Protein AF-A0A3M1KNM1-F1 (afdb_monomer)

Sequence (134 aa):
IPGDVPLIEPGEVEELLATDPRQHPVVLVPSAAGTGTNALLASPPTIIRPCFEGHSLDAYRRACRAAGIESLVLPLAGFALDVDTIEDLECLARSGNGQRSARVAAEAATESGKDVREHVATQGPAVEQRAVGE

Secondary structure (DSSP, 8-state):
--S--TT--HHHHHHHHTS-TTT-SEEEEEPTTSSSEEEEEESSTTSS----SSSHHHHHHHHHHHTT--EEE---TTTS----SHHHHHHHHHH--SSHHHHHHHHHHHHHHHHHHHHHTT------------

Mean predicted aligned error: 9.65 Å

Foldseek 3Di:
DDPQLQLDDPVVVVVVVPDDCVQAQWEFAAALVRQFTLDIHHVVPVLFDDDGDTSRVVVVVVRCVVSVGHHHYDYDPSSHQGDDDLVSLVVLCVVPDPTPSVVVSVVVVVVVVVVVVVVVVPDDDPPDDDDDDD

pLDDT: mean 84.76, std 19.27, range [35.84, 98.38]

Solvent-accessible surface area (backbone atoms only — not comparable to full-atom values): 7872 Å² total; per-residue (Å²): 104,69,97,46,38,83,54,58,46,73,66,57,53,50,55,63,68,67,54,57,48,89,72,35,25,30,36,38,22,35,24,71,87,64,35,31,59,41,30,70,48,52,51,58,72,76,76,56,84,90,64,91,59,76,56,17,38,58,53,50,54,51,52,29,57,77,70,74,45,51,67,40,80,51,83,44,78,28,38,18,49,58,61,86,49,71,69,37,39,52,51,39,26,70,63,68,52,93,43,70,65,22,51,52,33,36,53,53,53,58,52,56,61,49,56,54,56,61,64,58,68,75,68,73,84,87,77,80,86,81,83,84,82,134

Nearest PDB structures (foldseek):
  7p97-assembly2_BBB  TM=9.184E-01  e=1.918E-05  Mycetohabitans rhizoxinica HKI 454
  2i5e-assembly1_B  TM=9.141E-01  e=1.796E-05  Methanosarcina mazei Go1
  7a3f-assembly2_C  TM=5.254E-01  e=3.955E+00  Homo sapiens

Structure (mmCIF, N/CA/C/O backbone):
data_AF-A0A3M1KNM1-F1
#
_entry.id   AF-A0A3M1KNM1-F1
#
loop_
_atom_site.group_PDB
_atom_site.id
_atom_site.type_symbol
_atom_site.label_atom_id
_atom_site.label_alt_id
_atom_site.label_comp_id
_atom_site.label_asym_id
_atom_site.label_entity_id
_atom_site.label_seq_id
_atom_site.pdbx_PDB_ins_code
_atom_site.Cartn_x
_atom_site.Cartn_y
_atom_site.Cartn_z
_atom_site.occupancy
_atom_site.B_iso_or_equiv
_atom_site.auth_seq_id
_atom_site.auth_comp_id
_atom_site.auth_asym_id
_atom_site.auth_atom_id
_atom_site.pdbx_PDB_model_num
ATOM 1 N N . ILE A 1 1 ? 4.033 -1.615 5.208 1.00 91.75 1 ILE A N 1
ATOM 2 C CA . ILE A 1 1 ? 4.251 -1.297 3.780 1.00 91.75 1 ILE A CA 1
ATOM 3 C C . ILE A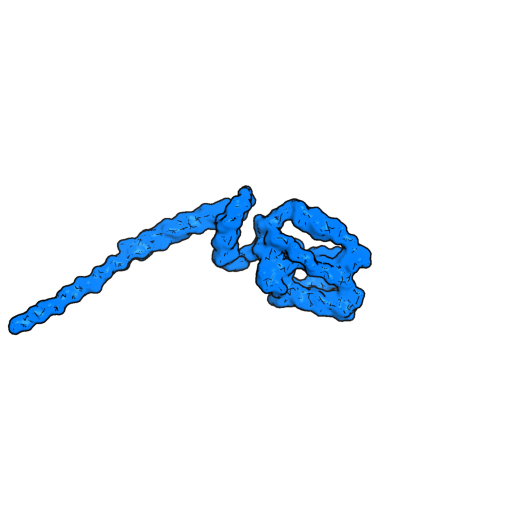 1 1 ? 5.193 -2.370 3.246 1.00 91.75 1 ILE A C 1
ATOM 5 O O . ILE A 1 1 ? 6.153 -2.655 3.965 1.00 91.75 1 ILE A O 1
ATOM 9 N N . PRO A 1 2 ? 4.885 -3.029 2.118 1.00 91.62 2 PRO A N 1
ATOM 10 C CA . PRO A 1 2 ? 5.769 -4.017 1.511 1.00 91.62 2 PRO A CA 1
ATOM 11 C C . PRO A 1 2 ? 6.992 -3.333 0.865 1.00 91.62 2 PRO A C 1
ATOM 13 O O . PRO A 1 2 ? 7.068 -2.107 0.807 1.00 91.62 2 PRO A O 1
ATOM 16 N N . GLY A 1 3 ? 8.011 -4.109 0.490 1.00 92.94 3 GLY A N 1
ATOM 17 C CA . GLY A 1 3 ? 9.304 -3.579 0.021 1.00 92.94 3 GLY A CA 1
ATOM 18 C C . GLY A 1 3 ? 9.399 -3.352 -1.492 1.00 92.94 3 GLY A C 1
ATOM 19 O O . GLY A 1 3 ? 10.425 -2.883 -1.979 1.00 92.94 3 GLY A O 1
ATOM 20 N N . ASP A 1 4 ? 8.349 -3.701 -2.219 1.00 94.06 4 ASP A N 1
ATOM 21 C CA . ASP A 1 4 ? 8.252 -3.887 -3.671 1.00 94.06 4 ASP A CA 1
ATOM 22 C C . ASP A 1 4 ? 7.260 -2.914 -4.325 1.00 94.06 4 ASP A C 1
ATOM 24 O O . ASP A 1 4 ? 6.822 -3.133 -5.449 1.00 94.06 4 ASP A O 1
ATOM 28 N N . VAL A 1 5 ? 6.952 -1.811 -3.643 1.00 94.44 5 VAL A N 1
ATOM 29 C CA . VAL A 1 5 ? 6.055 -0.731 -4.085 1.00 94.44 5 VAL A CA 1
ATOM 30 C C . VAL A 1 5 ? 6.871 0.525 -4.421 1.00 94.44 5 VAL A C 1
ATOM 32 O O . VAL A 1 5 ? 6.923 1.484 -3.648 1.00 94.44 5 VAL A O 1
ATOM 35 N N . PRO A 1 6 ? 7.597 0.531 -5.554 1.00 94.38 6 PRO A N 1
ATOM 36 C CA . PRO A 1 6 ? 8.612 1.533 -5.863 1.00 94.38 6 PRO A CA 1
ATOM 37 C C . PRO A 1 6 ? 8.042 2.867 -6.346 1.00 94.38 6 PRO A C 1
ATOM 39 O O . PRO A 1 6 ? 8.823 3.721 -6.739 1.00 94.38 6 PRO A O 1
ATOM 42 N N . LEU A 1 7 ? 6.721 3.042 -6.418 1.00 95.00 7 LEU A N 1
ATOM 43 C CA . LEU A 1 7 ? 6.118 4.295 -6.877 1.00 95.00 7 LEU A CA 1
ATOM 44 C C . LEU A 1 7 ? 5.661 5.197 -5.723 1.00 95.00 7 LEU A C 1
ATOM 46 O O . LEU A 1 7 ? 5.221 6.307 -6.005 1.00 95.00 7 LEU A O 1
ATOM 50 N N . ILE A 1 8 ? 5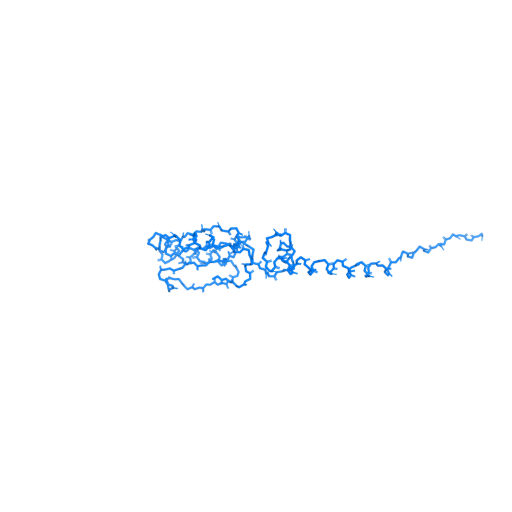.795 4.762 -4.462 1.00 94.75 8 ILE A N 1
ATOM 51 C CA . ILE A 1 8 ? 5.363 5.536 -3.288 1.00 94.75 8 ILE A CA 1
ATOM 52 C C . ILE A 1 8 ? 6.023 6.912 -3.275 1.00 94.75 8 ILE A C 1
ATOM 54 O O . ILE A 1 8 ? 7.249 7.033 -3.387 1.00 94.75 8 ILE A O 1
ATOM 58 N N . GLU A 1 9 ? 5.213 7.941 -3.042 1.00 94.06 9 GLU A N 1
ATOM 59 C CA . GLU A 1 9 ? 5.693 9.296 -2.796 1.00 94.06 9 GLU A CA 1
ATOM 60 C C . GLU A 1 9 ? 5.615 9.675 -1.306 1.00 94.06 9 GLU A C 1
ATOM 62 O O . GLU A 1 9 ? 4.709 9.236 -0.592 1.00 94.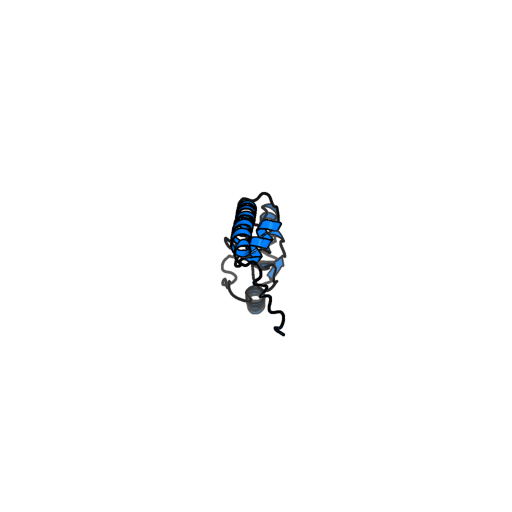06 9 GLU A O 1
ATOM 67 N N . PRO A 1 10 ? 6.522 10.536 -0.800 1.00 95.19 10 PRO A N 1
ATOM 68 C CA . PRO A 1 10 ? 6.465 11.003 0.587 1.00 95.19 10 PRO A CA 1
ATOM 69 C C . PRO A 1 10 ? 5.113 11.622 0.970 1.00 95.19 10 PRO A C 1
ATOM 71 O O . PRO A 1 10 ? 4.614 11.358 2.061 1.00 95.19 10 PRO A O 1
ATOM 74 N N . GLY A 1 11 ? 4.492 12.381 0.059 1.00 97.56 11 GLY A N 1
ATOM 75 C CA . GLY A 1 11 ? 3.186 13.006 0.290 1.00 97.56 11 GLY A CA 1
ATOM 76 C C . GLY A 1 11 ? 2.058 11.994 0.508 1.00 97.56 11 GLY A C 1
ATOM 77 O O . GLY A 1 11 ? 1.165 12.242 1.308 1.00 97.56 11 GLY A O 1
ATOM 78 N N . GLU A 1 12 ? 2.127 10.818 -0.118 1.00 97.38 12 GLU A N 1
ATOM 79 C CA . GLU A 1 12 ? 1.142 9.751 0.094 1.00 97.38 12 GLU A CA 1
ATOM 80 C C . GLU A 1 12 ? 1.314 9.085 1.464 1.00 97.38 12 GLU A C 1
ATOM 82 O O . GLU A 1 12 ? 0.341 8.680 2.100 1.00 97.38 12 GLU A O 1
ATOM 87 N N . VAL A 1 13 ? 2.554 8.991 1.959 1.00 97.44 13 VAL A N 1
ATOM 88 C CA . VAL A 1 13 ? 2.819 8.528 3.329 1.00 97.44 13 VAL A CA 1
ATOM 89 C C . VAL A 1 13 ? 2.279 9.539 4.340 1.00 97.44 13 VAL A C 1
ATOM 91 O O . VAL A 1 13 ? 1.669 9.142 5.332 1.00 97.44 13 VAL A O 1
ATOM 94 N N . GLU A 1 14 ? 2.469 10.835 4.088 1.00 98.12 14 GLU A N 1
ATOM 95 C CA . GLU A 1 14 ? 1.890 11.905 4.907 1.00 98.12 14 GLU A CA 1
ATOM 96 C C . GLU A 1 14 ? 0.356 11.859 4.893 1.00 98.12 14 GLU A C 1
ATOM 98 O O . GLU A 1 14 ? -0.257 11.934 5.957 1.00 98.12 14 GLU A O 1
ATOM 103 N N . GLU A 1 15 ? -0.262 11.657 3.727 1.00 97.94 15 GLU A N 1
ATOM 104 C CA . GLU A 1 15 ? -1.713 11.502 3.581 1.00 97.94 15 GLU A CA 1
ATOM 105 C C . GLU A 1 15 ? -2.238 10.299 4.376 1.00 97.94 15 GLU A C 1
ATOM 107 O O . GLU A 1 15 ? -3.190 10.432 5.147 1.00 97.94 15 GLU A O 1
ATOM 112 N N . LEU A 1 16 ? -1.573 9.142 4.274 1.00 97.56 16 LEU A N 1
ATOM 113 C CA . LEU A 1 16 ? -1.921 7.955 5.055 1.00 97.56 16 LEU A CA 1
ATOM 114 C C . LEU A 1 16 ? -1.858 8.243 6.565 1.00 97.56 16 LEU A C 1
ATOM 116 O O . LEU A 1 16 ? -2.787 7.899 7.302 1.00 97.56 16 LEU A O 1
ATOM 120 N N . LEU A 1 17 ? -0.790 8.904 7.024 1.00 97.00 17 LEU A N 1
ATOM 121 C CA . LEU A 1 17 ? -0.574 9.251 8.433 1.00 97.00 17 LEU A CA 1
ATOM 122 C C . LEU A 1 17 ? -1.496 10.367 8.949 1.00 97.00 17 LEU A C 1
ATOM 124 O O . LEU A 1 17 ? -1.689 10.467 10.161 1.00 97.00 17 LEU A O 1
ATOM 128 N N . ALA A 1 18 ? -2.078 11.182 8.067 1.00 97.31 18 ALA A N 1
ATOM 129 C CA . ALA A 1 18 ? -3.017 12.242 8.431 1.00 97.31 18 ALA A 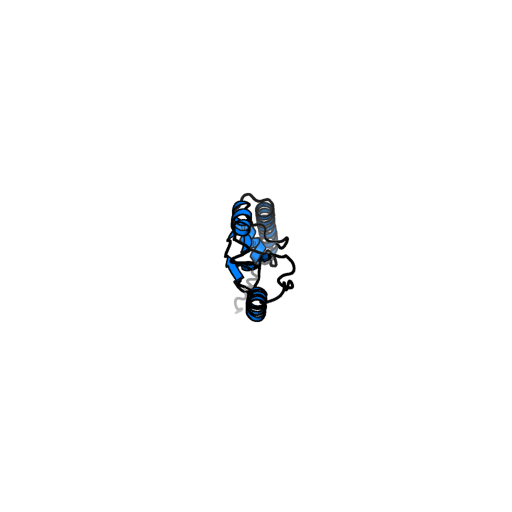CA 1
ATOM 130 C C . ALA A 1 18 ? -4.409 11.716 8.832 1.00 97.31 18 ALA A C 1
ATOM 132 O O . ALA A 1 18 ? -5.231 12.478 9.348 1.00 97.31 18 ALA A O 1
ATOM 133 N N . THR A 1 19 ? -4.687 10.425 8.625 1.00 97.12 19 THR A N 1
ATOM 134 C CA . THR A 1 19 ? -5.967 9.810 8.998 1.00 97.12 19 THR A CA 1
ATOM 135 C C . THR A 1 19 ? -6.174 9.822 10.521 1.00 97.12 19 THR A C 1
ATOM 137 O O . THR A 1 19 ? -5.299 9.382 11.265 1.00 97.12 19 THR A O 1
ATOM 140 N N . ASP A 1 20 ? -7.343 10.267 11.011 1.00 96.56 20 ASP A N 1
ATOM 141 C CA . ASP A 1 20 ? -7.656 10.236 12.452 1.00 96.56 20 ASP A CA 1
ATOM 142 C C . ASP A 1 20 ? -7.873 8.783 12.927 1.00 96.56 20 ASP A C 1
ATOM 144 O O . ASP A 1 20 ? -8.889 8.168 12.576 1.00 96.56 20 ASP A O 1
ATOM 148 N N . PRO A 1 21 ? -6.992 8.228 13.783 1.00 95.75 21 PRO A N 1
ATOM 149 C CA . PRO A 1 21 ? -7.105 6.848 14.250 1.00 95.75 21 PRO A CA 1
ATOM 150 C C . PRO A 1 21 ? -8.337 6.600 15.132 1.00 95.75 21 PRO A C 1
ATOM 152 O O . PRO A 1 21 ? -8.690 5.450 15.374 1.00 95.75 21 PRO A O 1
ATOM 155 N N . ARG A 1 22 ? -9.003 7.647 15.637 1.00 95.75 22 ARG A N 1
ATOM 156 C CA . ARG A 1 22 ? -10.254 7.506 16.402 1.00 95.75 22 ARG A CA 1
ATOM 157 C C . ARG A 1 22 ? -11.460 7.275 15.498 1.00 95.75 22 ARG A C 1
ATOM 159 O O . ARG A 1 22 ? -12.437 6.687 15.949 1.00 95.75 22 ARG A O 1
ATOM 166 N N . GLN A 1 23 ? -11.404 7.761 14.259 1.00 95.88 23 GLN A N 1
ATOM 167 C CA . GLN A 1 23 ? -12.452 7.551 13.259 1.00 95.88 23 GLN A CA 1
ATOM 168 C C . GLN A 1 23 ? -12.153 6.319 12.407 1.00 95.88 23 GLN A C 1
ATOM 170 O O . GLN A 1 23 ? -13.043 5.510 12.165 1.00 95.88 23 GLN A O 1
ATOM 175 N N . HIS A 1 24 ? -10.893 6.152 12.003 1.00 97.00 24 HIS A N 1
ATOM 176 C CA . HIS A 1 24 ? -10.436 5.057 11.155 1.00 97.00 24 HIS A CA 1
ATOM 177 C C . HIS A 1 24 ? -9.199 4.398 11.778 1.00 97.00 24 HIS A C 1
ATOM 179 O O . HIS A 1 24 ? -8.072 4.633 11.342 1.00 97.00 24 HIS A O 1
ATOM 185 N N . PRO A 1 25 ? -9.385 3.566 12.818 1.00 97.38 25 PRO A N 1
ATOM 186 C CA . PRO A 1 25 ? -8.285 2.853 13.468 1.00 97.38 25 PRO A CA 1
ATOM 187 C C . PRO A 1 25 ? -7.581 1.848 12.547 1.00 97.38 25 PRO A C 1
ATOM 189 O O . PRO A 1 25 ? -6.477 1.408 12.866 1.00 97.38 25 PRO A O 1
ATOM 192 N N . VAL A 1 26 ? -8.201 1.475 11.422 1.00 98.19 26 VAL A N 1
ATOM 193 C CA . VAL A 1 26 ? -7.585 0.675 10.360 1.00 98.19 26 VAL A CA 1
ATOM 194 C C . VAL A 1 26 ? -7.743 1.392 9.019 1.00 98.19 26 VAL A C 1
ATOM 196 O O . VAL A 1 26 ? -8.861 1.695 8.608 1.00 98.19 26 VAL A O 1
ATOM 199 N N . VAL A 1 27 ? -6.639 1.609 8.305 1.00 98.38 27 VAL A N 1
ATOM 200 C CA . VAL A 1 27 ? -6.631 2.128 6.929 1.00 98.38 27 VAL A CA 1
ATOM 201 C C . VAL A 1 27 ? -5.953 1.117 6.018 1.00 98.38 27 VAL A C 1
ATOM 203 O O . VAL A 1 27 ? -4.877 0.606 6.332 1.00 98.38 27 VAL A O 1
ATOM 206 N N . LEU A 1 28 ? -6.598 0.822 4.896 1.00 98.06 28 LEU A N 1
ATOM 207 C CA . LEU A 1 28 ? -6.176 -0.156 3.903 1.00 98.06 28 LEU A CA 1
ATOM 208 C C . LEU A 1 28 ? -5.907 0.573 2.589 1.00 98.06 28 LEU A C 1
ATOM 210 O O . LEU A 1 28 ? -6.821 1.166 2.015 1.00 98.06 28 LEU A O 1
ATOM 214 N N . VAL A 1 29 ? -4.676 0.495 2.095 1.00 98.06 29 VAL A N 1
ATOM 215 C CA . VAL A 1 29 ? -4.317 1.012 0.772 1.00 98.06 29 VAL A CA 1
ATOM 216 C C . VAL A 1 29 ? -4.305 -0.166 -0.204 1.00 98.06 29 VAL A C 1
ATOM 218 O O . VAL A 1 29 ? -3.550 -1.117 0.018 1.00 98.06 29 VAL A O 1
ATOM 221 N N . PRO A 1 30 ? -5.178 -0.186 -1.223 1.00 97.31 30 PRO A N 1
ATOM 222 C CA . PRO A 1 30 ? -5.311 -1.312 -2.140 1.00 97.31 30 PRO A CA 1
ATOM 223 C C . PRO A 1 30 ? -4.159 -1.388 -3.154 1.00 97.31 30 PRO A C 1
ATOM 225 O O . PRO A 1 30 ? -3.577 -0.374 -3.526 1.00 97.31 30 PRO A O 1
ATOM 228 N N . SER A 1 31 ? -3.893 -2.605 -3.633 1.00 95.50 31 SER A N 1
ATOM 229 C CA . SER A 1 31 ? -3.132 -2.857 -4.876 1.00 95.50 31 SER A CA 1
ATOM 230 C C . SER A 1 31 ? -3.893 -2.372 -6.120 1.00 95.50 31 SER A C 1
ATOM 232 O O . SER A 1 31 ? -5.106 -2.145 -6.060 1.00 95.50 31 SER A O 1
ATOM 234 N N . ALA A 1 32 ? -3.223 -2.298 -7.274 1.00 92.69 32 ALA A N 1
ATOM 235 C CA . ALA A 1 32 ? -3.820 -1.918 -8.558 1.00 92.69 32 ALA A CA 1
ATOM 236 C C . ALA A 1 32 ? -4.988 -2.831 -8.972 1.00 92.69 32 ALA A C 1
ATOM 238 O O . ALA A 1 32 ? -5.991 -2.356 -9.504 1.00 92.69 32 ALA A O 1
ATOM 239 N N . ALA A 1 33 ? -4.896 -4.132 -8.675 1.00 91.44 33 ALA A N 1
ATOM 240 C CA . ALA A 1 33 ? -5.966 -5.097 -8.936 1.00 91.44 33 ALA A CA 1
ATOM 241 C C . ALA A 1 33 ? -7.181 -4.927 -8.000 1.00 91.44 33 ALA A C 1
ATOM 243 O O . ALA A 1 33 ? -8.231 -5.531 -8.223 1.00 91.44 33 ALA A O 1
ATOM 244 N N . GLY A 1 34 ? -7.053 -4.145 -6.922 1.00 92.44 34 GLY A N 1
ATOM 245 C CA . GLY A 1 34 ? -8.112 -3.923 -5.936 1.00 92.44 34 GLY A CA 1
ATOM 246 C C . GLY A 1 34 ? -8.429 -5.139 -5.058 1.00 92.44 34 GLY A C 1
ATOM 247 O O . GLY A 1 34 ? -9.382 -5.102 -4.282 1.00 92.44 34 GLY A O 1
ATOM 248 N N . THR A 1 35 ? -7.655 -6.221 -5.160 1.00 93.56 35 THR A N 1
ATOM 249 C CA . THR A 1 35 ? -7.835 -7.450 -4.370 1.00 93.56 35 THR A CA 1
ATOM 250 C C . THR A 1 35 ? -6.819 -7.575 -3.237 1.00 93.56 35 THR A C 1
ATOM 252 O O . THR A 1 35 ? -7.172 -8.058 -2.157 1.00 93.56 35 THR A O 1
ATOM 255 N N . GLY A 1 36 ? -5.584 -7.128 -3.476 1.00 94.88 36 GLY A N 1
ATOM 256 C CA . GLY A 1 36 ? -4.491 -7.080 -2.503 1.00 94.88 36 GLY A CA 1
ATOM 257 C C . GLY A 1 36 ? -4.431 -5.770 -1.708 1.00 94.88 36 GLY A C 1
ATOM 258 O O . GLY A 1 36 ? -5.216 -4.843 -1.937 1.00 94.88 36 GLY A O 1
ATOM 259 N N . THR A 1 37 ? -3.487 -5.682 -0.770 1.00 96.25 37 THR A N 1
ATOM 260 C CA . THR A 1 37 ? -3.303 -4.542 0.142 1.00 96.25 37 THR A CA 1
ATOM 261 C C . THR A 1 37 ? -1.832 -4.140 0.209 1.00 96.25 37 THR A C 1
ATOM 263 O O . THR A 1 37 ? -1.029 -4.853 0.807 1.00 96.25 37 THR A O 1
ATOM 266 N N . ASN A 1 38 ? -1.518 -2.956 -0.313 1.00 96.06 38 ASN A N 1
ATOM 267 C CA . ASN A 1 38 ? -0.159 -2.425 -0.427 1.00 96.06 38 ASN A CA 1
ATOM 268 C C . ASN A 1 38 ? 0.200 -1.456 0.714 1.00 96.06 38 ASN A C 1
ATOM 270 O O . ASN A 1 38 ? 1.359 -1.087 0.890 1.00 96.06 38 ASN A O 1
ATOM 274 N N . ALA A 1 39 ? -0.749 -1.112 1.590 1.00 96.44 39 ALA A N 1
ATOM 275 C CA . ALA A 1 39 ? -0.434 -0.611 2.927 1.00 96.44 39 ALA A CA 1
ATOM 276 C C . ALA A 1 39 ? -1.531 -0.933 3.943 1.00 96.44 39 ALA A C 1
ATOM 278 O O . ALA A 1 39 ? -2.716 -0.983 3.623 1.00 96.44 39 ALA A O 1
ATOM 279 N N . LEU A 1 40 ? -1.108 -1.100 5.194 1.00 97.00 40 LEU A N 1
ATOM 280 C CA . LEU A 1 40 ? -1.970 -1.213 6.361 1.00 97.00 40 LEU A CA 1
ATOM 281 C C . LEU A 1 40 ? -1.482 -0.195 7.390 1.00 97.00 40 LEU A C 1
ATOM 283 O O . LEU A 1 40 ? -0.347 -0.303 7.861 1.00 97.00 40 LEU A O 1
ATOM 287 N N . LEU A 1 41 ? -2.340 0.753 7.750 1.00 97.38 41 LEU A N 1
ATOM 288 C CA . LEU A 1 41 ? -2.181 1.565 8.952 1.00 97.38 41 LEU A CA 1
ATOM 289 C C . LEU A 1 41 ? -3.136 1.023 10.013 1.00 97.38 41 LEU A C 1
ATOM 291 O O . LEU A 1 41 ? -4.314 0.812 9.735 1.00 97.38 41 LEU A O 1
ATOM 295 N N . ALA A 1 42 ? -2.628 0.779 11.218 1.00 97.38 42 ALA A N 1
ATOM 296 C CA . ALA A 1 42 ? -3.408 0.232 12.320 1.00 97.38 42 ALA A CA 1
ATOM 297 C C . ALA A 1 42 ? -3.049 0.937 13.631 1.00 97.38 42 ALA A C 1
ATOM 299 O O . ALA A 1 42 ? -1.872 1.044 13.982 1.00 97.38 42 ALA A O 1
ATOM 300 N N . SER A 1 43 ? -4.064 1.389 14.366 1.00 96.69 43 SER A N 1
ATOM 301 C CA . SER A 1 43 ? -3.915 2.033 15.668 1.00 96.69 43 SER A CA 1
ATOM 302 C C . SER A 1 43 ? -4.977 1.525 16.655 1.00 96.69 43 SER A C 1
ATOM 304 O O . SER A 1 43 ? -6.165 1.759 16.440 1.00 96.69 43 SER A O 1
ATOM 306 N N . PRO A 1 44 ? -4.584 0.840 17.747 1.00 95.69 44 PRO A N 1
ATOM 307 C CA . PRO A 1 44 ? -3.231 0.355 18.033 1.00 95.69 44 PRO A CA 1
ATOM 308 C C . PRO A 1 44 ? -2.745 -0.676 16.991 1.00 95.69 44 PRO A C 1
ATOM 310 O O . PRO A 1 44 ? -3.563 -1.297 16.314 1.00 95.69 44 PRO A O 1
ATOM 313 N N . PRO A 1 45 ? -1.428 -0.938 16.886 1.00 93.44 45 PRO A N 1
ATOM 314 C CA . PRO A 1 45 ? -0.878 -1.869 15.889 1.00 93.44 45 PRO A CA 1
ATOM 315 C C . PRO A 1 45 ? -1.372 -3.318 16.050 1.00 93.44 45 PRO A C 1
ATOM 317 O O . PRO A 1 45 ? -1.240 -4.123 15.136 1.00 93.44 45 PRO A O 1
ATOM 320 N N . THR A 1 46 ? -1.943 -3.660 17.208 1.00 95.06 46 THR A N 1
ATOM 321 C CA . THR A 1 46 ? -2.508 -4.980 17.521 1.00 95.06 46 THR A CA 1
ATOM 322 C C . THR A 1 46 ? -4.021 -5.067 17.317 1.00 95.06 46 THR A C 1
ATOM 324 O O . THR A 1 46 ? -4.597 -6.119 17.588 1.00 95.06 46 THR A O 1
ATOM 327 N N . ILE A 1 47 ? -4.677 -3.990 16.862 1.00 96.44 47 ILE A N 1
ATOM 328 C CA . ILE A 1 47 ? -6.142 -3.938 16.731 1.00 96.44 47 ILE A CA 1
ATOM 329 C C . ILE A 1 47 ? -6.677 -4.969 15.730 1.00 96.44 47 ILE A C 1
ATOM 331 O O . ILE A 1 47 ? -7.801 -5.448 15.856 1.00 96.44 47 ILE A O 1
ATOM 335 N N . ILE A 1 48 ? -5.853 -5.342 14.751 1.00 95.06 48 ILE A N 1
ATOM 336 C CA . ILE A 1 48 ? -6.161 -6.354 13.753 1.00 95.06 48 ILE A CA 1
ATOM 337 C C . ILE A 1 48 ? -4.932 -7.224 13.511 1.00 95.06 48 ILE A C 1
ATOM 339 O O . ILE A 1 48 ? -3.803 -6.736 13.462 1.00 95.06 48 ILE A O 1
ATOM 343 N N . ARG A 1 49 ? -5.144 -8.534 13.364 1.00 92.25 49 ARG A N 1
ATOM 344 C CA . ARG A 1 49 ? -4.069 -9.453 12.990 1.00 92.25 49 ARG A CA 1
ATOM 345 C C . ARG A 1 49 ? -3.736 -9.244 11.506 1.00 92.25 49 ARG A C 1
ATOM 347 O O . ARG A 1 49 ? -4.649 -9.333 10.686 1.00 92.25 49 ARG A O 1
ATOM 354 N N . PRO A 1 50 ? -2.462 -9.024 11.148 1.00 89.19 50 PRO A N 1
ATOM 355 C CA . PRO A 1 50 ? -2.067 -8.942 9.751 1.00 89.19 50 PRO A CA 1
ATOM 356 C C . PRO A 1 50 ? -2.378 -10.231 8.978 1.00 89.19 50 PRO A C 1
ATOM 358 O O . PRO A 1 50 ? -2.130 -11.333 9.470 1.00 89.19 50 PRO A O 1
ATOM 361 N N . CYS A 1 51 ? -2.907 -10.078 7.767 1.00 88.06 51 CYS A N 1
ATOM 362 C CA . CYS A 1 51 ? -3.112 -11.134 6.780 1.00 88.06 51 CYS A CA 1
ATOM 363 C C . CYS A 1 51 ? -2.772 -10.585 5.385 1.00 88.06 51 CYS A C 1
ATOM 365 O O . CYS A 1 51 ? -3.558 -9.877 4.762 1.00 88.06 51 CYS A O 1
ATOM 367 N N . PHE A 1 52 ? -1.556 -10.858 4.920 1.00 75.44 52 PHE A N 1
ATOM 368 C CA . PHE A 1 52 ? -1.058 -10.404 3.624 1.00 75.44 52 PHE A CA 1
ATOM 369 C C . PHE A 1 52 ? -0.902 -11.631 2.739 1.00 75.44 52 PHE A C 1
ATOM 371 O O . PHE A 1 52 ? 0.095 -12.318 2.864 1.00 75.44 52 PHE A O 1
ATOM 378 N N . GLU A 1 53 ? -1.938 -11.962 1.967 1.00 78.94 53 GLU A N 1
ATOM 379 C CA . GLU A 1 53 ? -1.953 -13.039 0.967 1.00 78.94 53 GLU A CA 1
ATOM 380 C C . GLU A 1 53 ? -3.316 -13.045 0.246 1.00 78.94 53 GLU A C 1
ATOM 382 O O . GLU A 1 53 ? -4.357 -12.759 0.851 1.00 78.94 53 GLU A O 1
ATOM 387 N N . GLY A 1 54 ? -3.323 -13.391 -1.045 1.00 84.75 54 GLY A N 1
ATOM 388 C CA . GLY A 1 54 ? -4.539 -13.540 -1.849 1.00 84.75 54 GLY A CA 1
ATOM 389 C C . GLY A 1 54 ? -5.436 -12.294 -1.851 1.00 84.75 54 GLY A C 1
ATOM 390 O O . GLY A 1 54 ? -4.990 -11.179 -2.102 1.00 84.75 54 GLY A O 1
ATOM 391 N N . HIS A 1 55 ? -6.726 -12.479 -1.559 1.00 91.88 55 HIS A N 1
ATOM 392 C CA . HIS A 1 55 ? -7.708 -11.390 -1.458 1.00 91.88 55 HIS A CA 1
ATOM 393 C C . HIS A 1 55 ? -7.621 -10.654 -0.106 1.00 91.88 55 HIS A C 1
ATOM 395 O O . HIS A 1 55 ? -8.613 -10.565 0.631 1.00 91.88 55 HIS A O 1
ATOM 401 N N . SER A 1 56 ? -6.430 -10.159 0.244 1.00 94.88 56 SER A N 1
ATOM 402 C CA . SER A 1 56 ? -6.144 -9.562 1.554 1.00 94.88 56 SER A CA 1
ATOM 403 C C . SER A 1 56 ? -7.031 -8.357 1.863 1.00 94.88 56 SER A C 1
ATOM 405 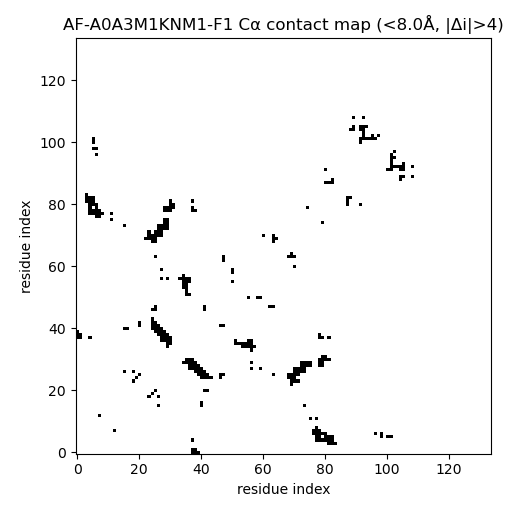O O . SER A 1 56 ? -7.445 -8.192 3.009 1.00 94.88 56 SER A O 1
ATOM 407 N N . LEU A 1 57 ? -7.401 -7.550 0.859 1.00 96.88 57 LEU A N 1
ATOM 408 C CA . LEU A 1 57 ? -8.245 -6.374 1.079 1.00 96.88 57 LEU A CA 1
ATOM 409 C C . LEU A 1 57 ? -9.605 -6.772 1.655 1.00 96.88 57 LEU A C 1
ATOM 411 O O . LEU A 1 57 ? -10.064 -6.201 2.646 1.00 96.88 57 LEU A O 1
ATOM 415 N N . ASP A 1 58 ? -10.245 -7.781 1.062 1.00 96.31 58 ASP A N 1
ATOM 416 C CA . ASP A 1 58 ? -11.530 -8.266 1.559 1.00 96.31 58 ASP A CA 1
ATOM 417 C C . ASP A 1 58 ? -11.368 -9.019 2.887 1.00 96.31 58 ASP A C 1
ATOM 419 O O . ASP A 1 58 ? -12.209 -8.896 3.777 1.00 96.31 58 ASP A O 1
ATOM 423 N N . ALA A 1 59 ? -10.255 -9.736 3.080 1.00 96.38 59 ALA A N 1
ATOM 424 C CA . ALA A 1 59 ? -9.946 -10.375 4.357 1.00 96.38 59 ALA A CA 1
ATOM 425 C C . ALA A 1 59 ? -9.868 -9.359 5.510 1.00 96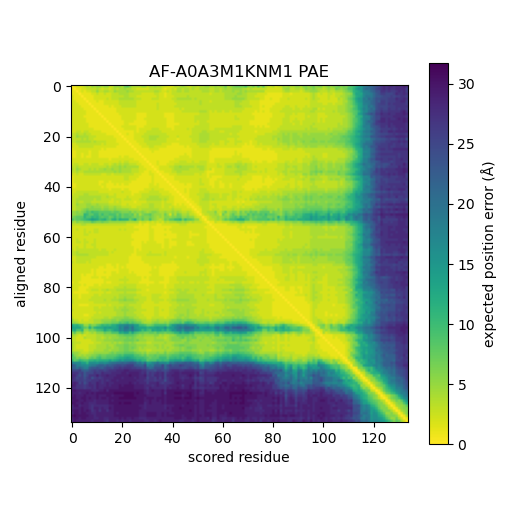.38 59 ALA A C 1
ATOM 427 O O . ALA A 1 59 ? -10.534 -9.557 6.531 1.00 96.38 59 ALA A O 1
ATOM 428 N N . TYR A 1 60 ? -9.162 -8.240 5.323 1.00 97.19 60 TYR A N 1
ATOM 429 C CA . TYR A 1 60 ? -9.109 -7.156 6.304 1.00 97.19 60 TYR A CA 1
ATOM 430 C C . TYR A 1 60 ? -10.479 -6.518 6.533 1.00 97.19 60 TYR A C 1
ATOM 432 O O . TYR A 1 60 ? -10.892 -6.358 7.680 1.00 97.19 60 TYR A O 1
ATOM 440 N N . ARG A 1 61 ? -11.233 -6.207 5.470 1.00 96.69 61 ARG A N 1
ATOM 441 C CA . ARG A 1 61 ? -12.580 -5.620 5.601 1.00 96.69 61 ARG A CA 1
ATOM 442 C C . ARG A 1 61 ? -13.528 -6.525 6.385 1.00 96.69 61 ARG A C 1
ATOM 444 O O . ARG A 1 61 ? -14.280 -6.037 7.230 1.00 96.69 61 ARG A O 1
ATOM 451 N N . ARG A 1 62 ? -13.489 -7.838 6.139 1.00 96.19 62 ARG A N 1
ATOM 452 C CA . ARG A 1 62 ? -14.274 -8.822 6.899 1.00 96.19 62 ARG A CA 1
ATOM 453 C C . ARG A 1 62 ? -13.823 -8.903 8.353 1.00 96.19 62 ARG A C 1
ATOM 455 O O . ARG A 1 62 ? -14.680 -8.918 9.231 1.00 96.19 62 ARG A O 1
ATOM 462 N N . ALA A 1 63 ? -12.517 -8.920 8.615 1.00 95.88 63 ALA A N 1
ATOM 463 C CA . ALA A 1 63 ? -11.974 -8.962 9.971 1.00 95.88 63 ALA A CA 1
ATOM 464 C C . ALA A 1 63 ? -12.341 -7.705 10.781 1.00 95.88 63 ALA A C 1
ATOM 466 O O . ALA A 1 63 ? -12.827 -7.832 11.904 1.00 95.88 63 ALA A O 1
ATOM 467 N N . CYS A 1 64 ? -12.215 -6.510 10.194 1.00 96.75 64 CYS A N 1
ATOM 468 C CA . CYS A 1 64 ? -12.668 -5.257 10.803 1.00 96.75 64 CYS A CA 1
ATOM 469 C C . CYS A 1 64 ? -14.165 -5.303 11.126 1.00 96.75 64 CYS A C 1
ATOM 471 O O . CYS A 1 64 ? -14.560 -5.070 12.266 1.00 96.75 64 CYS A O 1
ATOM 473 N N . ARG A 1 65 ? -14.996 -5.697 10.151 1.00 96.88 65 ARG A N 1
ATOM 474 C CA . ARG A 1 65 ? -16.450 -5.807 10.334 1.00 96.88 65 ARG A CA 1
ATOM 475 C C . ARG A 1 65 ? -16.821 -6.785 11.448 1.00 96.88 65 ARG A C 1
ATOM 477 O O . ARG A 1 65 ? -17.684 -6.473 12.260 1.00 96.88 65 ARG A O 1
ATOM 484 N N . ALA A 1 66 ? -16.179 -7.951 11.493 1.00 96.88 66 ALA A N 1
ATOM 485 C CA . ALA A 1 66 ? -16.431 -8.967 12.513 1.00 96.88 66 ALA A CA 1
ATOM 486 C C . ALA A 1 66 ? -16.048 -8.494 13.926 1.00 96.88 66 ALA A C 1
ATOM 488 O O . ALA A 1 66 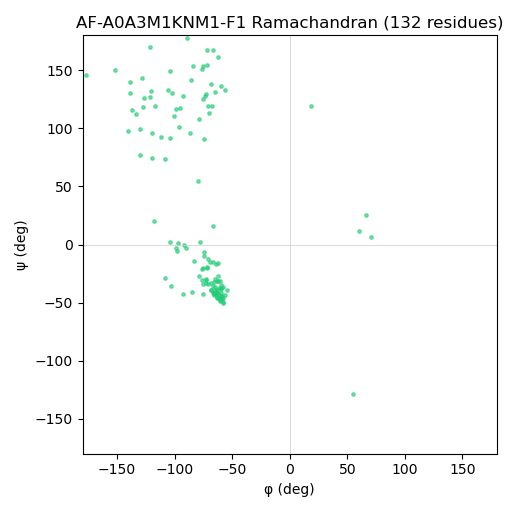? -16.673 -8.906 14.898 1.00 96.88 66 ALA A O 1
ATOM 489 N N . ALA A 1 67 ? -15.049 -7.615 14.031 1.00 95.94 67 ALA A N 1
ATOM 490 C CA . ALA A 1 67 ? -14.592 -7.031 15.287 1.00 95.94 67 ALA A CA 1
ATOM 491 C C . ALA A 1 67 ? -15.279 -5.695 15.643 1.00 95.94 67 ALA A C 1
ATOM 493 O O . ALA A 1 67 ? -14.961 -5.115 16.678 1.00 95.94 67 ALA A O 1
ATOM 494 N N . GLY A 1 68 ? -16.198 -5.190 14.808 1.00 96.88 68 GLY A N 1
ATOM 495 C CA . GLY A 1 68 ? -16.826 -3.876 15.005 1.00 96.88 68 GLY A CA 1
ATOM 496 C C . GLY A 1 68 ? -15.852 -2.699 14.873 1.00 96.88 68 GLY A C 1
ATOM 497 O O . GLY A 1 68 ? -16.069 -1.651 15.474 1.00 96.88 68 GLY A O 1
ATOM 498 N N . ILE A 1 69 ? -14.764 -2.883 14.123 1.00 97.31 69 ILE A N 1
ATOM 499 C CA . ILE A 1 69 ? -13.727 -1.880 13.881 1.00 97.31 69 ILE A CA 1
ATOM 500 C C . ILE A 1 69 ? -14.073 -1.125 12.599 1.00 97.31 69 ILE A C 1
ATOM 502 O O . ILE A 1 69 ? -14.258 -1.744 11.548 1.00 97.31 69 ILE A O 1
ATOM 506 N N . GLU A 1 70 ? -14.104 0.203 12.672 1.00 97.31 70 GLU A N 1
ATOM 507 C CA . GLU A 1 70 ? -14.250 1.043 11.485 1.00 97.31 70 GLU A CA 1
ATOM 508 C C . GLU A 1 70 ? -12.954 1.027 10.668 1.00 97.31 70 GLU A C 1
ATOM 510 O O . GLU A 1 70 ? -11.863 1.237 11.207 1.00 97.31 70 GLU A O 1
ATOM 515 N N . SER A 1 71 ? -13.064 0.764 9.366 1.00 97.12 71 SER A N 1
ATOM 516 C CA . SER A 1 71 ? -11.917 0.774 8.462 1.00 97.12 71 SER A CA 1
ATOM 517 C C . SER A 1 71 ? -12.143 1.645 7.240 1.00 97.12 71 SER A C 1
ATOM 519 O O . SER A 1 71 ? -13.237 1.700 6.682 1.00 97.12 71 SER A O 1
ATOM 521 N N . LEU A 1 72 ? -11.074 2.311 6.812 1.00 98.19 72 LEU A N 1
ATOM 522 C CA . LEU A 1 72 ? -11.041 3.149 5.622 1.00 98.19 72 LEU A CA 1
ATOM 523 C C . LEU A 1 72 ? -10.271 2.434 4.514 1.00 98.19 72 LEU A C 1
ATOM 525 O O . LEU A 1 72 ? -9.171 1.935 4.742 1.00 98.19 72 LEU A O 1
ATOM 529 N N . VAL A 1 73 ? -10.827 2.408 3.304 1.00 98.06 73 VAL A N 1
ATOM 530 C CA . VAL A 1 73 ? -10.056 2.076 2.100 1.00 98.06 73 VAL A CA 1
ATOM 531 C C . VAL A 1 73 ? -9.613 3.389 1.473 1.00 98.06 73 VAL A C 1
ATOM 533 O O . VAL A 1 73 ? -10.464 4.186 1.084 1.00 98.06 73 VAL A O 1
ATOM 536 N N . LEU A 1 74 ? -8.301 3.604 1.391 1.00 98.12 74 LEU A N 1
ATOM 537 C CA . LEU A 1 74 ? -7.688 4.833 0.891 1.00 98.12 74 LEU A CA 1
ATOM 538 C C . LEU A 1 74 ? -6.819 4.502 -0.332 1.00 98.12 74 LEU A C 1
ATOM 540 O O . LEU A 1 74 ? -5.691 4.043 -0.163 1.00 98.12 74 LEU A O 1
ATOM 544 N N . PRO A 1 75 ? -7.333 4.652 -1.565 1.00 97.88 75 PRO A N 1
ATOM 545 C CA . PRO A 1 75 ? -6.540 4.450 -2.774 1.00 97.88 75 PRO A CA 1
ATOM 546 C C . PRO A 1 75 ? -5.460 5.527 -2.914 1.00 97.88 75 PRO A C 1
ATOM 548 O O . PRO A 1 75 ? -5.788 6.702 -3.039 1.00 97.88 75 PRO A O 1
ATOM 551 N N . LEU A 1 76 ? -4.193 5.109 -2.934 1.00 97.62 76 LEU A N 1
ATOM 552 C CA . LEU A 1 76 ? -3.023 5.961 -3.170 1.00 97.62 76 LEU A CA 1
ATOM 553 C C . LEU A 1 76 ? -2.276 5.416 -4.393 1.00 97.62 76 LEU A C 1
ATOM 555 O O . LEU A 1 76 ? -2.005 4.215 -4.472 1.00 97.62 76 LEU A O 1
ATOM 559 N N . ALA A 1 77 ? -2.011 6.270 -5.378 1.00 95.06 77 ALA A N 1
ATOM 560 C CA . ALA A 1 77 ? -1.567 5.845 -6.703 1.00 95.06 77 ALA A CA 1
ATOM 561 C C . ALA A 1 77 ? -0.154 5.242 -6.693 1.00 95.06 77 ALA A C 1
ATOM 563 O O . ALA A 1 77 ? 0.081 4.231 -7.354 1.00 95.06 77 ALA A O 1
ATOM 564 N N . GLY A 1 78 ? 0.770 5.805 -5.918 1.00 94.88 78 GLY A N 1
ATOM 565 C CA . GLY A 1 78 ? 2.133 5.297 -5.783 1.00 94.88 78 GLY A CA 1
ATOM 566 C C . GLY A 1 78 ? 2.219 3.991 -4.992 1.00 94.88 78 GLY A C 1
ATOM 567 O O . GLY A 1 78 ? 3.167 3.227 -5.158 1.00 94.88 78 GLY A O 1
ATOM 568 N N . PHE A 1 79 ? 1.195 3.665 -4.201 1.00 96.31 79 PHE A N 1
ATOM 569 C CA . PHE A 1 79 ? 1.073 2.354 -3.562 1.00 96.31 79 PHE A CA 1
ATOM 570 C C . PHE A 1 79 ? 0.453 1.294 -4.473 1.00 96.31 79 PHE A C 1
ATOM 572 O O . PHE A 1 79 ? 0.519 0.118 -4.138 1.00 96.31 79 PHE A O 1
ATOM 579 N N . ALA A 1 80 ? -0.171 1.668 -5.593 1.00 95.56 80 ALA A N 1
ATOM 580 C CA . ALA A 1 80 ? -0.959 0.729 -6.384 1.00 95.56 80 ALA A CA 1
ATOM 581 C C . ALA A 1 80 ? -0.106 -0.345 -7.081 1.00 95.56 80 ALA A C 1
ATOM 583 O O . ALA A 1 80 ? -0.583 -1.464 -7.233 1.00 95.56 80 ALA A O 1
ATOM 584 N N . LEU A 1 81 ? 1.123 -0.022 -7.498 1.00 94.94 81 LEU A N 1
ATOM 585 C CA . LEU A 1 81 ? 2.011 -0.957 -8.198 1.00 94.94 81 LEU A CA 1
ATOM 586 C C . LEU A 1 81 ? 2.992 -1.625 -7.227 1.00 94.94 81 LEU A C 1
ATOM 588 O O . LEU A 1 81 ? 4.005 -1.025 -6.865 1.00 94.94 81 LEU A O 1
ATOM 592 N N . ASP A 1 82 ? 2.695 -2.862 -6.857 1.00 94.44 82 ASP A N 1
ATOM 593 C CA . ASP A 1 82 ? 3.632 -3.863 -6.349 1.00 94.44 82 ASP A CA 1
ATOM 594 C C . ASP A 1 82 ? 4.283 -4.624 -7.517 1.00 94.44 82 ASP A C 1
ATOM 596 O O . ASP A 1 82 ? 3.657 -4.858 -8.549 1.00 94.44 82 ASP A O 1
ATOM 600 N N . VAL A 1 83 ? 5.575 -4.935 -7.399 1.00 93.94 83 VAL A N 1
ATOM 601 C CA . VAL A 1 83 ? 6.368 -5.547 -8.477 1.00 93.94 83 VAL A CA 1
ATOM 602 C C . VAL A 1 83 ? 6.585 -7.033 -8.205 1.00 93.94 83 VAL A C 1
ATOM 604 O O . VAL A 1 83 ? 7.591 -7.409 -7.601 1.00 93.94 83 VAL A O 1
ATOM 607 N N . ASP A 1 84 ? 5.679 -7.867 -8.715 1.00 92.06 84 ASP A N 1
ATOM 608 C CA . ASP A 1 84 ? 5.737 -9.332 -8.590 1.00 92.06 84 ASP A CA 1
ATOM 609 C C . ASP A 1 84 ? 6.090 -10.034 -9.911 1.00 92.06 84 ASP A C 1
ATOM 611 O O . ASP A 1 84 ? 6.665 -11.128 -9.921 1.00 92.06 84 ASP A O 1
ATOM 615 N N . THR A 1 85 ? 5.734 -9.417 -11.040 1.00 92.88 85 THR A N 1
ATOM 616 C CA . THR A 1 85 ? 5.810 -10.019 -12.377 1.00 92.88 85 THR A CA 1
ATOM 617 C C . THR A 1 85 ? 6.694 -9.225 -13.341 1.00 92.88 85 THR A C 1
ATOM 619 O O . THR A 1 85 ? 7.125 -8.099 -13.073 1.00 92.88 85 THR A O 1
ATOM 622 N N . ILE A 1 86 ? 6.985 -9.820 -14.503 1.00 92.69 86 ILE A N 1
ATOM 623 C CA . ILE A 1 86 ? 7.720 -9.138 -15.579 1.00 92.69 86 ILE A CA 1
ATOM 624 C C . ILE A 1 86 ? 6.885 -7.972 -16.115 1.00 92.69 86 ILE A C 1
ATOM 626 O O . ILE A 1 86 ? 7.414 -6.892 -16.369 1.00 92.69 86 ILE A O 1
ATOM 630 N N . GLU A 1 87 ? 5.576 -8.165 -16.233 1.00 91.88 87 GLU A N 1
ATOM 631 C CA . GLU A 1 87 ? 4.624 -7.149 -16.661 1.00 91.88 87 GLU A CA 1
ATOM 632 C C . GLU A 1 87 ? 4.641 -5.930 -15.722 1.00 91.88 87 GLU A C 1
ATOM 634 O O . GLU A 1 87 ? 4.583 -4.789 -16.193 1.00 91.88 87 GLU A O 1
ATOM 639 N N . ASP A 1 88 ? 4.811 -6.142 -14.413 1.00 93.25 88 ASP A N 1
ATOM 640 C CA . ASP A 1 88 ? 4.945 -5.055 -13.434 1.00 93.25 88 ASP A CA 1
ATOM 641 C C . ASP A 1 88 ? 6.258 -4.288 -13.611 1.00 93.25 88 ASP A C 1
ATOM 643 O O . ASP A 1 88 ? 6.270 -3.057 -13.540 1.00 93.25 88 ASP A O 1
ATOM 647 N N . LEU A 1 89 ? 7.362 -4.982 -13.916 1.00 92.75 89 LEU A N 1
ATOM 648 C CA . LEU A 1 89 ? 8.638 -4.343 -14.254 1.00 92.75 89 LEU A CA 1
ATOM 649 C C . LEU A 1 89 ? 8.537 -3.505 -15.532 1.00 92.75 89 LEU A C 1
ATOM 651 O O . LEU A 1 89 ? 9.097 -2.409 -15.592 1.00 92.75 89 LEU A O 1
ATOM 655 N N . GLU A 1 90 ? 7.802 -3.969 -16.543 1.00 91.88 90 GLU A N 1
ATOM 656 C CA . GLU A 1 90 ? 7.540 -3.166 -17.737 1.00 91.88 90 GLU A CA 1
ATOM 657 C C . GLU A 1 90 ? 6.685 -1.933 -17.423 1.00 91.88 90 GLU A C 1
ATOM 659 O O . GLU A 1 90 ? 6.949 -0.839 -17.931 1.00 91.88 90 GLU A O 1
ATOM 664 N N . CYS A 1 91 ? 5.655 -2.083 -16.586 1.00 91.94 91 CYS A N 1
ATOM 665 C CA . CYS A 1 91 ? 4.850 -0.964 -16.100 1.00 91.94 91 CYS A CA 1
ATOM 666 C C . CYS A 1 91 ? 5.713 0.049 -15.340 1.00 91.94 91 CYS A C 1
ATOM 668 O O . CYS A 1 91 ? 5.636 1.251 -15.610 1.00 91.94 91 CYS A O 1
ATOM 670 N N . LEU A 1 92 ? 6.596 -0.432 -14.467 1.00 93.25 92 LEU A N 1
ATOM 671 C CA . LEU A 1 92 ? 7.549 0.381 -13.726 1.00 93.25 92 LEU A CA 1
ATOM 672 C C . LEU A 1 92 ? 8.510 1.125 -14.665 1.00 93.25 92 LEU A C 1
ATOM 674 O O . LEU A 1 92 ? 8.699 2.331 -14.511 1.00 93.25 92 LEU A O 1
ATOM 678 N N . ALA A 1 93 ? 9.064 0.451 -15.673 1.00 91.38 93 ALA A N 1
ATOM 679 C CA . ALA A 1 93 ? 9.934 1.060 -16.680 1.00 91.38 93 ALA A CA 1
ATOM 680 C C . ALA A 1 93 ? 9.227 2.180 -17.464 1.00 91.38 93 ALA A C 1
ATOM 682 O O . ALA A 1 93 ? 9.827 3.215 -17.761 1.00 91.38 93 ALA A O 1
ATOM 683 N N . ARG A 1 94 ? 7.936 1.994 -17.773 1.00 89.75 94 ARG A N 1
ATOM 684 C CA . ARG A 1 94 ? 7.101 2.987 -18.470 1.00 89.75 94 ARG A CA 1
ATOM 685 C C . ARG A 1 94 ? 6.669 4.155 -17.585 1.00 89.75 94 ARG A C 1
ATOM 687 O O . ARG A 1 94 ? 6.315 5.197 -18.130 1.00 89.75 94 ARG A O 1
ATOM 694 N N . SER A 1 95 ? 6.701 4.008 -16.259 1.00 86.12 95 SER A N 1
ATOM 695 C CA . SER A 1 95 ? 6.269 5.063 -15.331 1.00 86.12 95 SER A CA 1
ATOM 696 C C . SER A 1 95 ? 7.097 6.344 -15.472 1.00 86.12 95 SER A C 1
ATOM 698 O O . SER A 1 95 ? 6.578 7.437 -15.257 1.00 86.12 95 SER A O 1
ATOM 700 N N . GLY A 1 96 ? 8.380 6.220 -15.842 1.00 75.25 96 GLY A N 1
ATOM 701 C CA . GLY A 1 96 ? 9.277 7.355 -16.069 1.00 75.25 96 GLY A CA 1
ATOM 702 C C . GLY A 1 96 ? 9.483 8.248 -14.844 1.00 75.25 96 GLY A C 1
ATOM 703 O O . GLY A 1 96 ? 10.036 9.342 -14.977 1.00 75.25 96 GLY A O 1
ATOM 704 N N . ASN A 1 97 ? 9.052 7.814 -13.655 1.00 70.88 97 ASN A N 1
ATOM 705 C CA . ASN A 1 97 ? 9.315 8.554 -12.437 1.00 70.88 97 ASN A CA 1
ATOM 706 C C . ASN A 1 97 ? 10.828 8.4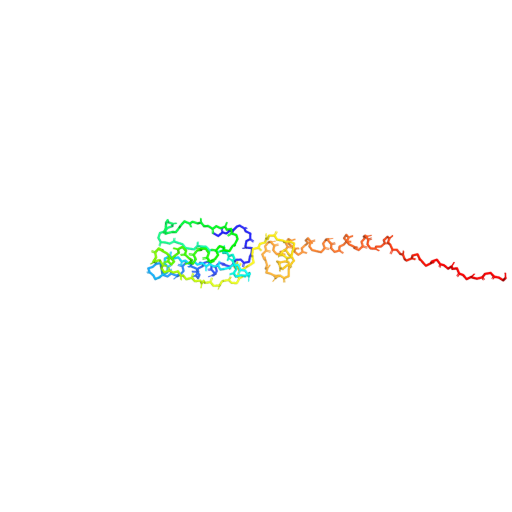78 -12.167 1.00 70.88 97 ASN A C 1
ATOM 708 O O . ASN A 1 97 ? 11.468 7.458 -12.407 1.00 70.88 97 ASN A O 1
ATOM 712 N N . GLY A 1 98 ? 11.464 9.573 -11.751 1.00 74.50 98 GLY A N 1
ATOM 713 C CA . GLY A 1 98 ? 12.932 9.655 -11.632 1.00 74.50 98 GLY A CA 1
ATOM 714 C C . GLY A 1 98 ? 13.553 8.748 -10.555 1.00 74.50 98 GLY A C 1
ATOM 715 O O . GLY A 1 98 ? 14.687 8.978 -10.136 1.00 74.50 98 GLY A O 1
ATOM 716 N N . GLN A 1 99 ? 12.813 7.756 -10.063 1.00 85.00 99 GLN A N 1
ATOM 717 C CA . GLN A 1 99 ? 13.220 6.842 -9.015 1.00 85.00 99 GLN A CA 1
ATOM 718 C C . GLN A 1 99 ? 14.204 5.791 -9.539 1.00 85.00 99 GLN A C 1
ATOM 720 O O . GLN A 1 99 ? 14.182 5.381 -10.703 1.00 85.00 99 GLN A O 1
ATOM 725 N N . ARG A 1 100 ? 15.084 5.313 -8.648 1.00 89.44 100 ARG A N 1
ATOM 726 C CA . ARG A 1 100 ? 16.135 4.345 -8.999 1.00 89.44 100 ARG A CA 1
ATOM 727 C C . ARG A 1 100 ? 15.558 3.075 -9.629 1.00 89.44 100 ARG A C 1
ATOM 729 O O . ARG A 1 100 ? 16.122 2.596 -10.607 1.00 89.44 100 ARG A O 1
ATOM 736 N N . SER A 1 101 ? 14.472 2.541 -9.073 1.00 90.56 101 SER A N 1
ATOM 737 C CA . SER A 1 101 ? 13.866 1.287 -9.532 1.00 90.56 101 SER A CA 1
ATOM 738 C C . SER A 1 101 ? 13.288 1.412 -10.943 1.00 90.56 101 SER A C 1
ATOM 740 O O . SER A 1 101 ? 13.540 0.539 -11.766 1.00 90.56 101 SER A O 1
ATOM 742 N N . ALA A 1 102 ? 12.620 2.526 -11.264 1.00 88.62 102 ALA A N 1
ATOM 743 C CA . ALA A 1 102 ? 12.126 2.798 -12.614 1.00 88.62 102 ALA A CA 1
ATOM 744 C C . ALA A 1 102 ? 13.257 2.943 -13.636 1.00 88.62 102 ALA A C 1
ATOM 746 O O . ALA A 1 102 ? 13.183 2.367 -14.720 1.00 88.62 102 ALA A O 1
ATOM 747 N N . ARG A 1 103 ? 14.349 3.631 -13.272 1.00 89.56 103 ARG A N 1
ATOM 748 C CA . ARG A 1 103 ? 15.531 3.736 -14.140 1.00 89.56 103 ARG A CA 1
ATOM 749 C C . ARG A 1 103 ? 16.147 2.369 -14.438 1.00 89.56 103 ARG A C 1
ATOM 751 O O . ARG A 1 103 ? 16.400 2.063 -15.596 1.00 89.56 103 ARG A O 1
ATOM 758 N N . VAL A 1 104 ? 16.361 1.551 -13.408 1.00 90.88 104 VAL A N 1
ATOM 759 C CA . VAL A 1 104 ? 16.943 0.208 -13.571 1.00 90.88 104 VAL A CA 1
ATOM 760 C C . VAL A 1 104 ? 16.023 -0.693 -14.401 1.00 90.88 104 VAL A C 1
ATOM 762 O O . VAL A 1 104 ? 16.503 -1.411 -15.274 1.00 90.88 104 VAL A O 1
ATOM 765 N N . ALA A 1 105 ? 14.706 -0.626 -14.186 1.00 90.00 105 ALA A N 1
ATOM 766 C CA . ALA A 1 105 ? 13.739 -1.372 -14.989 1.00 90.00 105 ALA A CA 1
ATOM 767 C C . ALA A 1 105 ? 13.766 -0.943 -16.468 1.00 90.00 105 ALA A C 1
ATOM 769 O O . ALA A 1 105 ? 13.752 -1.790 -17.361 1.00 90.00 105 ALA A O 1
ATOM 770 N N . ALA A 1 106 ? 13.868 0.361 -16.741 1.00 88.06 106 ALA A N 1
ATOM 771 C CA . ALA A 1 106 ? 13.987 0.879 -18.101 1.00 88.06 106 ALA A CA 1
ATOM 772 C C . ALA A 1 106 ? 15.295 0.444 -18.782 1.00 88.06 106 ALA A C 1
ATOM 774 O O . ALA A 1 106 ? 15.269 0.022 -19.938 1.00 88.06 106 ALA A O 1
ATOM 775 N N . GLU A 1 107 ? 16.427 0.487 -18.074 1.00 88.75 107 GLU A N 1
ATOM 776 C CA . GLU A 1 107 ? 17.719 -0.004 -18.574 1.00 88.75 107 GLU A CA 1
ATOM 777 C C . GLU A 1 107 ? 17.629 -1.493 -18.957 1.00 88.75 107 GLU A C 1
ATOM 779 O O . GLU A 1 107 ? 17.921 -1.855 -20.101 1.00 88.75 107 GLU A O 1
ATOM 784 N N . ALA A 1 108 ? 17.096 -2.335 -18.067 1.00 85.25 108 ALA A N 1
ATOM 785 C CA . ALA A 1 108 ? 16.917 -3.769 -18.308 1.00 85.25 108 ALA A CA 1
ATOM 786 C C . ALA A 1 108 ? 15.979 -4.078 -19.494 1.00 85.25 108 ALA A C 1
ATOM 788 O O . ALA A 1 108 ? 16.236 -4.997 -20.281 1.00 85.25 108 ALA A O 1
ATOM 789 N N . ALA A 1 109 ? 14.918 -3.284 -19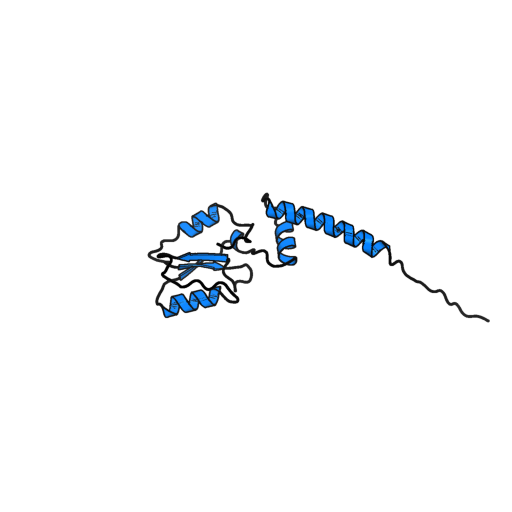.678 1.00 83.50 109 ALA A N 1
ATOM 790 C CA . ALA A 1 109 ? 14.019 -3.410 -20.824 1.00 83.50 109 ALA A CA 1
ATOM 791 C C . ALA A 1 109 ? 14.730 -3.096 -22.156 1.00 83.50 109 ALA A C 1
ATOM 793 O O . ALA A 1 109 ? 14.482 -3.755 -23.170 1.00 83.50 109 ALA A O 1
ATOM 794 N N . THR A 1 110 ? 15.653 -2.125 -22.171 1.00 77.81 110 THR A N 1
ATOM 795 C CA . THR A 1 110 ? 16.428 -1.796 -23.382 1.00 77.81 110 THR A CA 1
ATOM 796 C C . THR A 1 110 ? 17.478 -2.844 -23.740 1.00 77.81 110 THR A C 1
ATOM 798 O O . THR A 1 110 ? 17.774 -3.025 -24.923 1.00 77.81 110 THR A O 1
ATOM 801 N N . GLU A 1 111 ? 18.035 -3.541 -22.750 1.00 71.31 111 GLU A N 1
ATOM 802 C CA . GLU A 1 111 ? 18.999 -4.627 -22.954 1.00 71.31 111 GLU A CA 1
ATOM 803 C C . GLU A 1 111 ? 18.310 -5.901 -23.452 1.00 71.31 111 GLU A C 1
ATOM 805 O O . GLU A 1 111 ? 18.739 -6.477 -24.450 1.00 71.31 111 GLU A O 1
ATOM 810 N N . SER A 1 112 ? 17.158 -6.256 -22.878 1.00 60.25 112 SER A N 1
ATOM 811 C CA . SER A 1 112 ? 16.353 -7.406 -23.328 1.00 60.25 112 SER A CA 1
ATOM 812 C C . SER A 1 112 ? 15.852 -7.245 -24.775 1.00 60.25 112 SER A C 1
ATOM 814 O O . SER A 1 112 ? 15.760 -8.209 -25.535 1.00 60.25 112 SER A O 1
ATOM 816 N N . GLY A 1 113 ? 15.593 -6.003 -25.207 1.00 56.00 113 GLY A N 1
ATOM 817 C CA . GLY A 1 113 ? 15.260 -5.679 -26.598 1.00 56.00 113 GLY A CA 1
ATOM 818 C C . GLY A 1 113 ? 16.420 -5.834 -27.595 1.00 56.00 113 GLY A C 1
ATOM 819 O O . GLY A 1 113 ? 16.174 -5.858 -28.805 1.00 56.00 113 GLY A O 1
ATOM 820 N N . LYS A 1 114 ? 17.672 -5.942 -27.123 1.00 46.06 114 LYS A N 1
ATOM 821 C CA . LYS A 1 114 ? 18.846 -6.241 -27.962 1.00 46.06 114 LYS A CA 1
ATOM 822 C C . LYS A 1 114 ? 19.015 -7.749 -28.166 1.00 46.06 114 LYS A C 1
ATOM 824 O O . LYS A 1 114 ? 19.219 -8.159 -29.306 1.00 46.06 114 LYS A O 1
ATOM 829 N N . ASP A 1 115 ? 18.802 -8.562 -27.131 1.00 45.94 115 ASP A N 1
ATOM 830 C CA . ASP A 1 115 ? 18.924 -10.030 -27.216 1.00 45.94 115 ASP A CA 1
ATOM 831 C C . ASP A 1 115 ? 17.865 -10.678 -28.125 1.00 45.94 115 ASP A C 1
ATOM 833 O O . ASP A 1 115 ? 18.164 -11.599 -28.889 1.00 45.94 115 ASP A O 1
ATOM 837 N N . VAL A 1 116 ? 16.631 -10.157 -28.145 1.00 48.12 116 VAL A N 1
ATOM 838 C CA . VAL A 1 116 ? 15.587 -10.655 -29.066 1.00 48.12 116 VAL A CA 1
ATOM 839 C C . VAL A 1 116 ? 15.943 -10.376 -30.534 1.00 48.12 116 VAL A C 1
ATOM 841 O O . VAL A 1 116 ? 15.624 -11.177 -31.416 1.00 48.12 116 VAL A O 1
ATOM 844 N N . ARG A 1 117 ? 16.639 -9.268 -30.824 1.00 43.94 117 ARG A N 1
ATOM 845 C CA . ARG A 1 117 ? 17.054 -8.926 -32.195 1.00 43.94 117 ARG A CA 1
ATOM 846 C C . ARG A 1 117 ? 18.191 -9.813 -32.699 1.00 43.94 117 ARG A C 1
ATOM 848 O O . ARG A 1 117 ? 18.230 -10.085 -33.896 1.00 43.94 117 ARG A O 1
ATOM 855 N N . GLU A 1 118 ? 19.060 -10.306 -31.819 1.00 42.41 118 GLU A N 1
ATOM 856 C CA . GLU A 1 118 ? 20.077 -11.296 -32.195 1.00 42.41 118 GLU A CA 1
ATOM 857 C C . GLU A 1 118 ? 19.480 -12.700 -32.394 1.00 42.41 118 GLU A C 1
ATOM 859 O O . GLU A 1 118 ? 19.890 -13.410 -33.313 1.00 42.41 118 GLU A O 1
ATOM 864 N N . HIS A 1 119 ? 18.449 -13.084 -31.630 1.00 41.28 119 HIS A N 1
ATOM 865 C CA . HIS A 1 119 ? 17.794 -14.391 -31.796 1.00 41.28 119 HIS A CA 1
ATOM 866 C C . HIS A 1 119 ? 16.854 -14.479 -33.012 1.00 41.28 119 HIS A C 1
ATOM 868 O O . HIS A 1 119 ? 16.732 -15.541 -33.617 1.00 41.28 119 HIS A O 1
ATOM 874 N N . VAL A 1 120 ? 16.216 -13.377 -33.426 1.00 47.19 120 VAL A N 1
ATOM 875 C CA . VAL A 1 120 ? 15.374 -13.351 -34.643 1.00 47.19 120 VAL A CA 1
ATOM 876 C C . VAL A 1 120 ? 16.215 -13.304 -35.930 1.00 47.19 120 VAL A C 1
ATOM 878 O O . VAL A 1 120 ? 15.748 -13.720 -36.990 1.00 47.19 120 VAL A O 1
ATOM 881 N N . ALA A 1 121 ? 17.480 -12.878 -35.864 1.00 46.03 121 ALA A N 1
ATOM 882 C CA . ALA A 1 121 ? 18.360 -12.788 -37.032 1.00 46.03 121 ALA A CA 1
ATOM 883 C C . ALA A 1 121 ? 18.891 -14.146 -37.550 1.00 46.03 121 ALA A C 1
ATOM 885 O O . ALA A 1 121 ? 19.508 -14.181 -38.614 1.00 46.03 121 ALA A O 1
ATOM 886 N N . THR A 1 122 ? 18.646 -15.266 -36.855 1.00 45.66 122 THR A N 1
ATOM 887 C CA . THR A 1 122 ? 19.111 -16.609 -37.271 1.00 45.66 122 THR A CA 1
ATOM 888 C C . THR A 1 122 ? 18.034 -17.518 -37.874 1.00 45.66 122 THR A C 1
ATOM 890 O O . THR A 1 122 ? 18.352 -18.632 -38.285 1.00 45.66 122 THR A O 1
ATOM 893 N N . GLN A 1 123 ? 16.790 -17.054 -38.036 1.00 46.22 123 GLN A N 1
ATOM 894 C CA . GLN A 1 123 ? 15.752 -17.795 -38.769 1.00 46.22 123 GLN A CA 1
ATOM 895 C C . GLN A 1 123 ? 15.244 -16.997 -39.976 1.00 46.22 123 GLN A C 1
ATOM 897 O O . GLN A 1 123 ? 14.151 -16.437 -39.982 1.00 46.22 123 GLN A O 1
ATOM 902 N N . GLY A 1 124 ? 16.074 -16.945 -41.023 1.00 35.84 124 GLY A N 1
ATOM 903 C CA . GLY A 1 124 ? 15.650 -16.550 -42.369 1.00 35.84 124 GLY A CA 1
ATOM 904 C C . GLY A 1 124 ? 14.786 -17.638 -43.034 1.00 35.84 124 GLY A C 1
ATOM 905 O O . GLY A 1 124 ? 14.903 -18.813 -42.680 1.00 35.84 124 GLY A O 1
ATOM 906 N N . PRO A 1 125 ? 13.910 -17.287 -43.993 1.00 38.91 125 PRO A N 1
ATOM 907 C CA . PRO A 1 125 ? 12.907 -18.206 -44.513 1.00 38.91 125 PRO A CA 1
ATOM 908 C C . PRO A 1 125 ? 13.543 -19.231 -45.459 1.00 38.91 125 PRO A C 1
ATOM 910 O O . PRO A 1 125 ? 14.167 -18.871 -46.457 1.00 38.91 125 PRO A O 1
ATOM 913 N N . ALA A 1 126 ? 13.336 -20.520 -45.188 1.00 40.72 126 ALA A N 1
ATOM 914 C CA . ALA A 1 126 ? 13.575 -21.577 -46.164 1.00 40.72 126 ALA A CA 1
ATOM 915 C C . ALA A 1 126 ? 12.443 -21.558 -47.208 1.00 40.72 126 ALA A C 1
ATOM 917 O O . ALA A 1 126 ? 11.399 -22.182 -47.031 1.00 40.72 126 ALA A O 1
ATOM 918 N N . VAL A 1 127 ? 12.637 -20.804 -48.291 1.00 42.78 127 VAL A N 1
ATOM 919 C CA . VAL A 1 127 ? 11.839 -20.939 -49.518 1.00 42.78 127 VAL A CA 1
ATOM 920 C C . VAL A 1 127 ? 12.494 -22.027 -50.366 1.00 42.78 127 VAL A C 1
ATOM 922 O O . VAL A 1 127 ? 13.457 -21.771 -51.087 1.00 42.78 127 VAL A O 1
ATOM 925 N N . GLU A 1 128 ? 11.993 -23.258 -50.259 1.00 40.78 128 GLU A N 1
ATOM 926 C CA . GLU A 1 128 ? 12.369 -24.349 -51.160 1.00 40.78 128 GLU A CA 1
ATOM 927 C C . GLU A 1 128 ? 11.607 -24.184 -52.482 1.00 40.78 128 GLU A C 1
ATOM 929 O O . GLU A 1 128 ? 10.393 -24.369 -52.566 1.00 40.78 128 GLU A O 1
ATOM 934 N N . GLN A 1 129 ? 12.334 -23.792 -53.528 1.00 45.12 129 GLN A N 1
ATOM 935 C CA . GLN A 1 129 ? 11.853 -23.848 -54.900 1.00 45.12 129 GLN A CA 1
ATOM 936 C C . GLN A 1 129 ? 11.775 -25.313 -55.346 1.00 45.12 129 GLN A C 1
ATOM 938 O O . GLN A 1 129 ? 12.793 -25.996 -55.437 1.00 45.12 129 GLN A O 1
ATOM 943 N N . ARG A 1 130 ? 10.576 -25.782 -55.703 1.00 37.47 130 ARG A N 1
ATOM 944 C CA . ARG A 1 130 ? 10.400 -26.936 -56.594 1.00 37.47 130 ARG A CA 1
ATOM 945 C C . ARG A 1 130 ? 9.419 -26.574 -57.702 1.00 37.47 130 ARG A C 1
ATOM 947 O O . ARG A 1 130 ? 8.208 -26.614 -57.510 1.00 37.47 130 ARG A O 1
ATOM 954 N N . ALA A 1 131 ? 9.967 -26.233 -58.865 1.00 38.47 131 ALA A N 1
ATOM 955 C CA . ALA A 1 131 ? 9.250 -26.208 -60.131 1.00 38.47 131 ALA A CA 1
ATOM 956 C C . ALA A 1 131 ? 9.593 -27.487 -60.920 1.00 38.47 131 ALA A C 1
ATOM 958 O O . ALA A 1 131 ? 10.739 -27.704 -61.297 1.00 38.47 131 ALA A O 1
ATOM 959 N N . VAL A 1 132 ? 8.579 -28.349 -61.021 1.00 41.16 132 VAL A N 1
ATOM 960 C CA . VAL A 1 132 ? 8.153 -29.231 -62.127 1.00 41.16 132 VAL A CA 1
ATOM 961 C C . VAL A 1 132 ? 9.180 -29.534 -63.234 1.00 41.16 132 VAL A C 1
ATOM 963 O O . VAL A 1 132 ? 9.592 -28.642 -63.968 1.00 41.16 132 VAL A O 1
ATOM 966 N N . GLY A 1 133 ? 9.509 -30.823 -63.379 1.00 43.69 133 GLY A N 1
ATOM 967 C CA . GLY A 1 133 ? 10.182 -31.391 -64.551 1.00 43.69 133 GLY A CA 1
ATOM 968 C C . GLY A 1 133 ? 9.205 -31.733 -65.683 1.00 43.69 133 GLY A C 1
ATOM 969 O O . GLY A 1 133 ? 8.022 -31.971 -65.427 1.00 43.69 133 GLY A O 1
ATOM 970 N N . GLU A 1 134 ? 9.743 -31.715 -66.904 1.00 45.78 134 GLU A N 1
ATOM 971 C CA . GLU A 1 134 ? 9.141 -32.149 -68.178 1.00 45.78 134 GLU A CA 1
ATOM 972 C C . GLU A 1 134 ? 8.795 -33.646 -68.226 1.00 45.78 134 GLU A C 1
ATOM 974 O O . GLU A 1 134 ? 9.498 -34.452 -67.570 1.00 45.78 134 GLU A O 1
#

Radius of gyration: 23.64 Å; Cα contacts (8 Å, |Δi|>4): 178; chains: 1; bounding box: 37×45×86 Å